Protein AF-A0A6M3JPY4-F1 (afdb_monomer_lite)

Structure (mmCIF, N/CA/C/O backbone):
data_AF-A0A6M3JPY4-F1
#
_entry.id   AF-A0A6M3JPY4-F1
#
loop_
_atom_site.group_PDB
_atom_site.id
_atom_site.type_symbol
_atom_site.label_atom_id
_atom_site.label_alt_id
_atom_site.label_comp_id
_atom_site.label_asym_id
_atom_site.label_entity_id
_atom_site.label_seq_id
_atom_site.pdbx_PDB_ins_code
_atom_site.Cartn_x
_atom_site.Cartn_y
_atom_site.Cartn_z
_atom_site.occupancy
_atom_site.B_iso_or_equiv
_atom_site.auth_seq_id
_atom_site.auth_comp_id
_atom_site.auth_asym_id
_atom_site.auth_atom_id
_atom_site.pdbx_PDB_model_num
ATOM 1 N N . MET A 1 1 ? 22.523 25.658 -16.342 1.00 51.75 1 MET A N 1
ATOM 2 C CA . MET A 1 1 ? 21.510 24.916 -15.565 1.00 51.75 1 MET A CA 1
ATOM 3 C C . MET A 1 1 ? 21.265 23.659 -16.370 1.00 51.75 1 MET A C 1
ATOM 5 O O . MET A 1 1 ? 21.138 23.808 -17.572 1.00 51.75 1 MET A O 1
ATOM 9 N N . ALA A 1 2 ? 21.378 22.471 -15.776 1.00 59.50 2 ALA A N 1
ATOM 10 C CA . ALA A 1 2 ? 21.093 21.240 -16.512 1.00 59.50 2 ALA A CA 1
ATOM 11 C C . ALA A 1 2 ? 19.578 21.159 -16.693 1.00 59.50 2 ALA A C 1
ATOM 13 O O . ALA A 1 2 ? 18.852 21.224 -15.694 1.00 59.50 2 ALA A O 1
ATOM 14 N N . ASP A 1 3 ? 19.122 21.104 -17.940 1.00 66.75 3 ASP A N 1
ATOM 15 C CA . ASP A 1 3 ? 17.704 20.926 -18.229 1.00 66.75 3 ASP A CA 1
ATOM 16 C C . ASP A 1 3 ? 17.303 19.477 -17.912 1.00 66.75 3 ASP A C 1
ATOM 18 O O . ASP A 1 3 ? 18.145 18.582 -17.814 1.00 66.75 3 ASP A O 1
ATOM 22 N N . LEU A 1 4 ? 16.011 19.225 -17.685 1.00 58.22 4 LEU A N 1
ATOM 23 C CA . LEU A 1 4 ? 15.515 17.879 -17.349 1.00 58.22 4 LEU A CA 1
ATOM 24 C C . LEU A 1 4 ? 15.860 16.837 -18.429 1.00 58.22 4 LEU A C 1
ATOM 26 O O . LEU A 1 4 ? 16.001 15.656 -18.113 1.00 58.22 4 LEU A O 1
ATOM 30 N N . ASP A 1 5 ? 16.065 17.295 -19.664 1.00 62.91 5 ASP A N 1
ATOM 31 C CA . ASP A 1 5 ? 16.485 16.481 -20.803 1.00 62.91 5 ASP A CA 1
ATOM 32 C C . ASP A 1 5 ? 17.967 16.056 -20.720 1.00 62.91 5 ASP A C 1
ATOM 34 O O . ASP A 1 5 ? 18.326 14.987 -21.212 1.00 62.91 5 ASP A O 1
ATOM 38 N N . ASP A 1 6 ? 18.821 16.818 -20.022 1.00 62.38 6 ASP A N 1
ATOM 39 C CA . ASP A 1 6 ? 20.240 16.481 -19.805 1.00 62.38 6 ASP A CA 1
ATOM 40 C C . ASP A 1 6 ? 20.435 15.397 -18.731 1.00 62.38 6 ASP A C 1
ATOM 42 O O . ASP A 1 6 ? 21.501 14.789 -18.627 1.00 62.38 6 ASP A O 1
ATOM 46 N N . LEU A 1 7 ? 19.415 15.143 -17.904 1.00 61.34 7 LEU A N 1
ATOM 47 C CA . LEU A 1 7 ? 19.486 14.212 -16.773 1.00 61.34 7 LEU A CA 1
ATOM 48 C C . LEU A 1 7 ? 19.263 12.745 -17.169 1.00 61.34 7 LEU A C 1
ATOM 50 O O . LEU A 1 7 ? 19.230 11.884 -16.290 1.00 61.34 7 LEU A O 1
ATOM 54 N N . GLY A 1 8 ? 19.109 12.443 -18.465 1.00 60.34 8 GLY A N 1
ATOM 55 C CA . GLY A 1 8 ? 18.817 11.084 -18.931 1.00 60.34 8 GLY A CA 1
ATOM 56 C C . GLY A 1 8 ? 17.551 10.521 -18.279 1.00 60.34 8 GLY A C 1
ATOM 57 O O . GLY A 1 8 ? 17.482 9.331 -17.971 1.00 60.34 8 GLY A O 1
ATOM 58 N N . TYR A 1 9 ? 16.579 11.392 -17.988 1.00 62.91 9 TYR A N 1
ATOM 59 C CA . TYR A 1 9 ? 15.389 11.039 -17.228 1.00 62.91 9 TYR A CA 1
ATOM 60 C C . TYR A 1 9 ? 14.458 10.182 -18.087 1.00 62.91 9 TYR A C 1
ATOM 62 O O . TYR A 1 9 ? 13.700 10.681 -18.919 1.00 62.91 9 TYR A O 1
ATOM 70 N N . ILE A 1 10 ? 14.497 8.869 -17.879 1.00 67.31 10 ILE A N 1
ATOM 71 C CA . ILE A 1 10 ? 13.502 7.963 -18.442 1.00 67.31 10 ILE A CA 1
ATOM 72 C C . ILE A 1 10 ? 12.264 8.058 -17.549 1.00 67.31 10 ILE A C 1
ATOM 74 O O . ILE 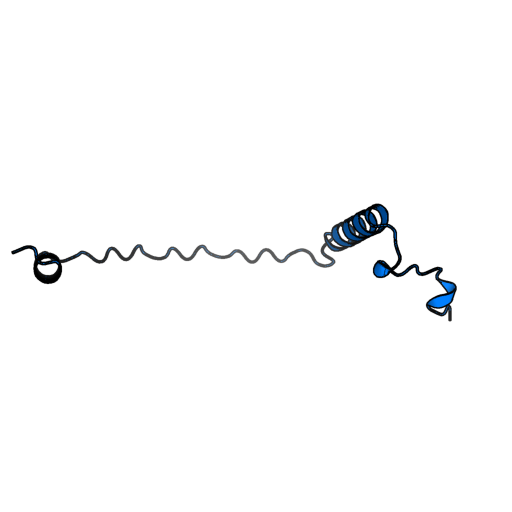A 1 10 ? 12.299 7.733 -16.362 1.00 67.31 10 ILE A O 1
ATOM 78 N N . SER A 1 11 ? 11.162 8.553 -18.114 1.00 70.44 11 SER A N 1
ATOM 79 C CA . SER A 1 11 ? 9.868 8.553 -17.427 1.00 70.44 11 SER A CA 1
ATOM 80 C C . SER A 1 11 ? 9.497 7.124 -17.033 1.00 70.44 11 SER A C 1
ATOM 82 O O . SER A 1 11 ? 9.553 6.236 -17.878 1.00 70.44 11 SER A O 1
ATOM 84 N N . ILE A 1 12 ? 9.038 6.916 -15.792 1.00 72.44 12 ILE A N 1
ATOM 85 C CA . ILE A 1 12 ? 8.575 5.606 -15.281 1.00 72.44 12 ILE A CA 1
ATOM 86 C C . ILE A 1 12 ? 7.514 4.988 -16.205 1.00 72.44 12 ILE A C 1
ATOM 88 O O . ILE A 1 12 ? 7.425 3.773 -16.333 1.00 72.44 12 ILE A O 1
ATOM 92 N N . LEU A 1 13 ? 6.727 5.828 -16.884 1.00 75.31 13 LEU A N 1
ATOM 93 C CA . LEU A 1 13 ? 5.704 5.392 -17.840 1.00 75.31 13 LEU A CA 1
ATOM 94 C C . LEU A 1 13 ? 6.281 4.724 -19.097 1.00 75.31 13 LEU A C 1
ATOM 96 O O . LEU A 1 13 ? 5.557 4.012 -19.783 1.00 75.31 13 LEU A O 1
ATOM 100 N N . ASN A 1 14 ? 7.557 4.967 -19.391 1.00 79.88 14 ASN A N 1
ATOM 101 C CA . ASN A 1 14 ? 8.266 4.467 -20.565 1.00 79.88 14 ASN A CA 1
ATOM 102 C C . ASN A 1 14 ? 9.274 3.356 -20.212 1.00 79.88 14 ASN A C 1
ATOM 104 O O . ASN A 1 14 ? 10.054 2.967 -21.077 1.00 79.88 14 ASN A O 1
ATOM 108 N N . MET A 1 15 ? 9.301 2.889 -18.959 1.00 81.06 15 MET A N 1
ATOM 109 C CA . MET A 1 15 ? 10.198 1.825 -18.492 1.00 81.06 15 MET A CA 1
ATOM 110 C C . MET A 1 15 ? 9.543 0.448 -18.633 1.00 81.06 15 MET A C 1
ATOM 112 O O . MET A 1 15 ? 8.315 0.329 -18.594 1.00 81.06 15 MET A O 1
ATOM 116 N N . ASP A 1 16 ? 10.361 -0.601 -18.729 1.00 86.38 16 ASP A N 1
ATOM 117 C CA . ASP A 1 16 ? 9.867 -1.973 -18.637 1.00 86.38 16 ASP A CA 1
ATOM 118 C C . ASP A 1 16 ? 9.227 -2.212 -17.260 1.00 86.38 16 ASP A C 1
ATOM 120 O O . ASP A 1 16 ? 9.688 -1.697 -16.239 1.00 86.38 16 ASP A O 1
ATOM 124 N N . ASN A 1 17 ? 8.147 -2.998 -17.218 1.00 82.69 17 ASN A N 1
ATOM 125 C CA . ASN A 1 17 ? 7.309 -3.136 -16.018 1.00 82.69 17 ASN A CA 1
ATOM 126 C C . ASN A 1 17 ? 8.087 -3.565 -14.762 1.00 82.69 17 ASN A C 1
ATOM 128 O O . ASN A 1 17 ? 7.793 -3.077 -13.668 1.00 82.69 17 ASN A O 1
ATOM 132 N N . ASP A 1 18 ? 9.069 -4.455 -14.906 1.00 83.88 18 ASP A N 1
ATOM 133 C CA . ASP A 1 18 ? 9.880 -4.933 -13.782 1.00 83.88 18 ASP A CA 1
ATOM 134 C C . ASP A 1 18 ? 10.812 -3.830 -13.253 1.00 83.88 18 ASP A C 1
ATOM 136 O O . ASP A 1 18 ? 10.909 -3.609 -12.043 1.00 83.88 18 ASP A O 1
ATOM 140 N N . GLU A 1 19 ? 11.419 -3.058 -14.156 1.00 82.56 19 GLU A N 1
ATOM 141 C CA . GLU A 1 19 ? 12.303 -1.939 -13.824 1.00 82.56 19 GLU A CA 1
ATOM 142 C C . GLU A 1 19 ? 11.521 -0.767 -13.199 1.00 82.56 19 GLU A C 1
ATOM 144 O O . GLU A 1 19 ? 11.932 -0.171 -12.197 1.00 82.56 19 GLU A O 1
ATOM 149 N N . ALA A 1 20 ? 10.328 -0.479 -13.729 1.00 85.38 20 ALA A N 1
ATOM 150 C CA . ALA A 1 20 ? 9.399 0.503 -13.177 1.00 85.38 20 ALA A CA 1
ATOM 151 C C . ALA A 1 20 ? 8.965 0.138 -11.746 1.00 85.38 20 ALA A C 1
ATOM 153 O O . ALA A 1 20 ? 8.839 0.996 -10.868 1.00 85.38 20 ALA A O 1
ATOM 154 N N . LEU A 1 21 ? 8.739 -1.149 -11.476 1.00 87.06 21 LEU A N 1
ATOM 155 C CA . LEU A 1 21 ? 8.304 -1.608 -10.162 1.00 87.06 21 LEU A CA 1
ATOM 156 C C . LEU A 1 21 ? 9.423 -1.499 -9.118 1.00 87.06 21 LEU A C 1
ATOM 158 O O . LEU A 1 21 ? 9.169 -1.082 -7.981 1.00 87.06 21 LEU A O 1
ATOM 162 N N . ASP A 1 22 ? 10.657 -1.828 -9.492 1.00 86.50 22 ASP A N 1
ATOM 163 C CA . ASP A 1 22 ? 11.810 -1.729 -8.598 1.00 86.50 22 ASP A CA 1
ATOM 164 C C . ASP A 1 22 ? 12.209 -0.278 -8.314 1.00 86.50 22 ASP A C 1
ATOM 166 O O . ASP A 1 22 ? 12.448 0.077 -7.152 1.00 86.50 22 ASP A O 1
ATOM 170 N N . THR A 1 23 ? 12.151 0.603 -9.313 1.00 85.69 23 THR A N 1
ATOM 171 C CA . THR A 1 23 ? 12.346 2.045 -9.092 1.00 85.69 23 THR A CA 1
ATOM 172 C C . THR A 1 23 ? 11.277 2.624 -8.160 1.00 85.69 23 THR A C 1
ATOM 174 O O . THR A 1 23 ? 11.600 3.339 -7.206 1.00 85.69 23 THR A O 1
ATOM 177 N N . LEU A 1 24 ? 10.004 2.247 -8.326 1.00 85.38 24 LEU A N 1
ATOM 178 C CA . LEU A 1 24 ? 8.930 2.649 -7.410 1.00 85.38 24 LEU A CA 1
ATOM 179 C C . LEU A 1 24 ? 9.136 2.116 -5.985 1.00 85.38 24 LEU A C 1
ATOM 181 O O . LEU A 1 24 ? 8.853 2.823 -5.009 1.00 85.38 24 LEU A O 1
ATOM 185 N N . ARG A 1 25 ? 9.649 0.890 -5.828 1.00 88.25 25 ARG A N 1
ATOM 186 C CA . ARG A 1 25 ? 10.014 0.340 -4.512 1.00 88.25 25 ARG A CA 1
ATOM 187 C C . ARG A 1 25 ? 11.137 1.143 -3.868 1.00 88.25 25 ARG A C 1
ATOM 189 O O . ARG A 1 25 ? 11.018 1.483 -2.689 1.00 88.25 25 ARG A O 1
ATOM 196 N N . GLN A 1 26 ? 12.176 1.494 -4.620 1.00 86.50 26 GLN A N 1
ATOM 197 C CA . GLN A 1 26 ? 13.290 2.305 -4.134 1.00 86.50 26 GLN A CA 1
ATOM 198 C C . GLN A 1 26 ? 12.828 3.705 -3.704 1.00 86.50 26 GLN A C 1
ATOM 200 O O . GLN A 1 26 ? 13.162 4.143 -2.601 1.00 86.50 26 GLN A O 1
ATOM 205 N N . ILE A 1 27 ? 11.976 4.362 -4.500 1.00 85.12 27 ILE A N 1
ATOM 206 C CA . ILE A 1 27 ? 11.348 5.650 -4.150 1.00 85.12 27 ILE A CA 1
ATOM 207 C C . ILE A 1 27 ? 10.499 5.510 -2.882 1.00 85.12 27 ILE A C 1
ATOM 209 O O . ILE A 1 27 ? 10.509 6.368 -1.999 1.00 85.12 27 ILE A O 1
ATOM 213 N N . ARG A 1 28 ? 9.747 4.415 -2.747 1.00 85.94 28 ARG A N 1
ATOM 214 C CA . ARG A 1 28 ? 8.949 4.177 -1.542 1.00 85.94 28 ARG A CA 1
ATOM 215 C C . ARG A 1 28 ? 9.830 3.992 -0.308 1.00 85.94 28 ARG A C 1
ATOM 217 O O . ARG A 1 28 ? 9.443 4.455 0.761 1.00 85.94 28 ARG A O 1
ATOM 224 N N . LEU A 1 29 ? 10.963 3.305 -0.431 1.00 84.50 29 LEU A N 1
ATOM 225 C CA . LEU A 1 29 ? 11.900 3.068 0.667 1.00 84.50 29 LEU A CA 1
ATOM 226 C C . LEU A 1 29 ? 12.647 4.340 1.073 1.00 84.50 29 LEU A C 1
ATOM 228 O O . LEU A 1 29 ? 12.748 4.604 2.268 1.00 84.50 29 LEU A O 1
ATOM 232 N N . SER A 1 30 ? 13.096 5.158 0.119 1.00 81.81 30 SER A N 1
ATOM 233 C CA . SER A 1 30 ? 13.774 6.426 0.422 1.00 81.81 30 SER A CA 1
ATOM 234 C C . SER A 1 30 ? 12.860 7.390 1.184 1.00 81.81 30 SER A C 1
ATOM 236 O O . SER A 1 30 ? 13.279 8.005 2.160 1.00 81.81 30 SER A O 1
ATOM 238 N N . ARG A 1 31 ? 11.564 7.418 0.843 1.00 73.75 31 ARG A N 1
ATOM 239 C CA . ARG A 1 31 ? 10.535 8.194 1.561 1.00 73.75 31 ARG A CA 1
ATOM 240 C C . ARG A 1 31 ? 10.188 7.660 2.955 1.00 73.75 31 ARG A C 1
ATOM 242 O O . ARG A 1 31 ? 9.454 8.324 3.684 1.00 73.75 31 ARG A O 1
ATOM 249 N N . ARG A 1 32 ? 10.642 6.458 3.336 1.00 68.56 32 ARG A N 1
ATOM 250 C CA . ARG A 1 32 ? 10.414 5.911 4.689 1.00 68.56 32 ARG A CA 1
ATOM 251 C C . ARG A 1 32 ? 11.370 6.473 5.728 1.00 68.56 32 ARG A C 1
ATOM 253 O O . ARG A 1 32 ? 11.129 6.218 6.904 1.00 68.56 32 ARG A O 1
ATOM 260 N N . ILE A 1 33 ? 12.405 7.211 5.333 1.00 66.44 33 ILE A N 1
ATOM 261 C CA . ILE A 1 33 ? 13.229 7.970 6.271 1.00 66.44 33 ILE A CA 1
ATOM 262 C C . ILE A 1 33 ? 12.428 9.229 6.605 1.00 66.44 33 ILE A C 1
ATOM 264 O O . ILE A 1 33 ? 12.231 10.075 5.735 1.00 66.44 33 ILE A O 1
ATOM 268 N N . PRO A 1 34 ? 11.865 9.342 7.816 1.00 62.78 34 PRO A N 1
ATOM 269 C CA . PRO A 1 34 ? 11.114 10.527 8.155 1.00 62.78 34 PRO A CA 1
ATOM 270 C C . PRO A 1 34 ? 12.118 11.664 8.376 1.00 62.78 34 PRO A C 1
ATOM 272 O O . PRO A 1 34 ? 12.909 11.608 9.313 1.00 62.78 34 PRO A O 1
ATOM 275 N N . ASP A 1 35 ? 12.054 12.716 7.555 1.00 64.38 35 ASP A N 1
ATOM 276 C CA . ASP A 1 35 ? 12.884 13.931 7.704 1.00 64.38 35 ASP A CA 1
ATOM 277 C C . ASP A 1 35 ? 12.749 14.594 9.084 1.00 64.38 35 ASP A C 1
ATOM 279 O O . ASP A 1 35 ? 13.541 15.451 9.471 1.00 64.38 35 ASP A O 1
ATOM 283 N N . LYS A 1 36 ? 11.713 14.227 9.843 1.00 66.31 36 LYS A N 1
ATOM 284 C CA . LYS A 1 36 ? 11.466 14.710 11.196 1.00 66.31 36 LYS A CA 1
ATOM 285 C C . LYS A 1 36 ? 11.142 13.518 12.089 1.00 66.31 36 LYS A C 1
ATOM 287 O O . LYS A 1 36 ? 10.312 12.695 11.692 1.00 66.31 36 LYS A O 1
ATOM 292 N N . PRO A 1 37 ? 11.726 13.422 13.297 1.00 63.50 37 PRO A N 1
ATOM 293 C CA . PRO A 1 37 ? 11.330 12.399 14.251 1.00 63.50 37 PRO A CA 1
ATOM 294 C C . PRO A 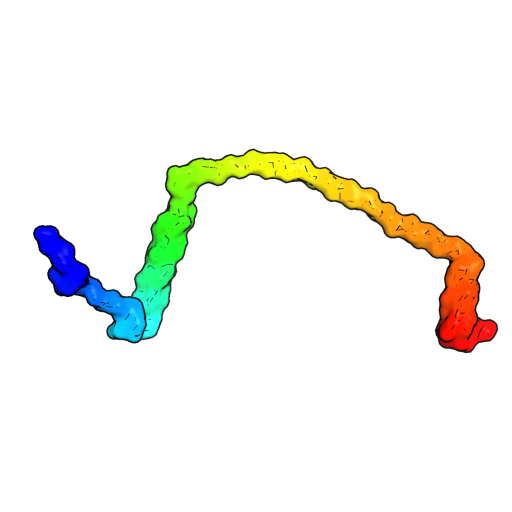1 37 ? 9.813 12.465 14.434 1.00 63.50 37 PRO A C 1
ATOM 296 O O . PRO A 1 37 ? 9.238 13.530 14.675 1.00 63.50 37 PRO A O 1
ATOM 299 N N . LYS A 1 38 ? 9.154 11.319 14.245 1.00 64.62 38 LYS A N 1
ATOM 300 C CA . LYS A 1 38 ? 7.707 11.189 14.401 1.00 64.62 38 LYS A CA 1
ATOM 301 C C . LYS A 1 38 ? 7.392 11.587 15.842 1.00 64.62 38 LYS A C 1
ATOM 303 O O . LYS A 1 38 ? 7.761 10.861 16.759 1.00 64.62 38 LYS A O 1
ATOM 308 N N . VAL A 1 39 ? 6.762 12.745 16.055 1.00 64.75 39 VAL A N 1
ATOM 309 C CA . VAL A 1 39 ? 6.306 13.144 17.392 1.00 64.75 39 VAL A CA 1
ATOM 310 C C . VAL A 1 39 ? 5.272 12.108 17.808 1.00 64.75 39 VAL A C 1
ATOM 312 O O . VAL A 1 39 ? 4.150 12.101 17.295 1.00 64.75 39 VAL A O 1
ATOM 315 N N . ILE A 1 40 ? 5.673 11.184 18.679 1.00 66.75 40 ILE A N 1
ATOM 316 C CA . ILE A 1 40 ? 4.783 10.195 19.273 1.00 66.75 40 ILE A CA 1
ATOM 317 C C . ILE A 1 40 ? 3.869 10.989 20.201 1.00 66.75 40 ILE A C 1
ATOM 319 O O . ILE A 1 40 ? 4.181 11.227 21.362 1.00 66.75 40 ILE A O 1
ATOM 323 N N . ARG A 1 41 ? 2.753 11.487 19.666 1.00 69.38 41 ARG A N 1
ATOM 324 C CA . ARG A 1 41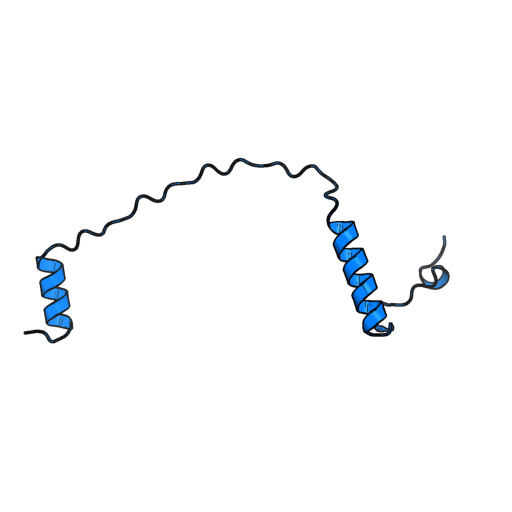 ? 1.673 11.979 20.511 1.00 69.38 41 ARG A CA 1
ATOM 325 C C . ARG A 1 41 ? 1.083 10.749 21.172 1.00 69.38 41 ARG A C 1
ATOM 327 O O . ARG A 1 41 ? 0.455 9.931 20.499 1.00 69.38 41 ARG A O 1
ATOM 334 N N . GLU A 1 42 ? 1.338 10.600 22.465 1.00 67.12 42 GLU A N 1
ATOM 335 C CA . GLU A 1 42 ? 0.665 9.612 23.293 1.00 67.12 42 GLU A CA 1
ATOM 336 C C . GLU A 1 42 ? -0.839 9.856 23.179 1.00 67.12 42 GLU A C 1
ATOM 338 O O . GLU A 1 42 ? -1.399 10.800 23.737 1.00 67.12 42 GLU A O 1
ATOM 343 N N . THR A 1 43 ? -1.509 9.032 22.381 1.00 67.06 43 THR A N 1
ATOM 344 C CA . THR A 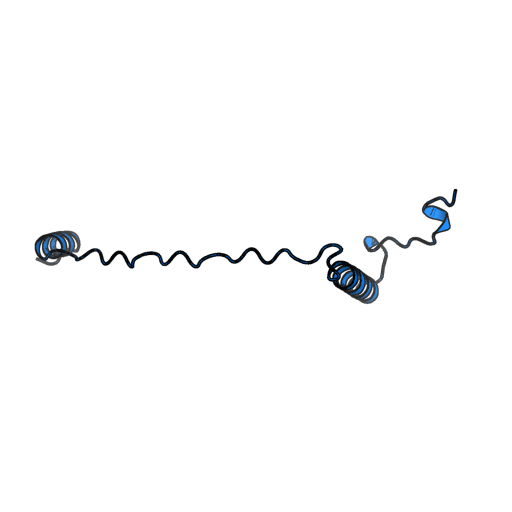1 43 ? -2.962 9.012 22.371 1.00 67.06 43 THR A CA 1
ATOM 345 C C . THR A 1 43 ? -3.371 8.299 23.648 1.00 67.06 43 THR A C 1
ATOM 347 O O . THR A 1 43 ? -3.210 7.086 23.786 1.00 67.06 43 THR A O 1
ATOM 350 N N . LYS A 1 44 ? -3.863 9.059 24.632 1.00 67.44 44 LYS A N 1
ATOM 351 C CA . LYS A 1 44 ? -4.570 8.456 25.762 1.00 67.44 44 LYS A CA 1
ATOM 352 C C . LYS A 1 44 ? -5.720 7.653 25.166 1.00 67.44 44 LYS A C 1
ATOM 354 O O . LYS A 1 44 ? -6.579 8.221 24.493 1.00 67.44 44 LYS A O 1
ATOM 359 N N . LYS A 1 45 ? -5.702 6.331 25.359 1.00 66.81 45 LYS A N 1
ATOM 360 C CA . LYS A 1 45 ? -6.805 5.459 24.951 1.00 66.81 45 LYS A CA 1
ATOM 361 C C . LYS A 1 45 ? -8.056 5.969 25.654 1.00 66.81 45 LYS A C 1
ATOM 363 O O . LYS A 1 45 ? -8.179 5.832 26.867 1.00 66.81 45 LYS A O 1
ATOM 368 N N . GLN A 1 46 ? -8.951 6.593 24.900 1.00 68.06 46 GLN A N 1
ATOM 369 C CA . GLN A 1 46 ? -10.266 6.943 25.397 1.00 68.06 46 GLN A CA 1
ATOM 370 C C . GLN A 1 46 ? -11.025 5.623 25.508 1.00 68.06 46 GLN A C 1
ATOM 372 O O . GLN A 1 46 ? -11.436 5.039 24.507 1.00 68.06 46 GLN A O 1
ATOM 377 N N . THR A 1 47 ? -11.109 5.085 26.721 1.00 66.69 47 THR A N 1
ATOM 378 C CA . THR A 1 47 ? -11.987 3.961 27.024 1.00 66.69 47 THR A CA 1
ATOM 379 C C . THR A 1 47 ? -13.409 4.433 26.76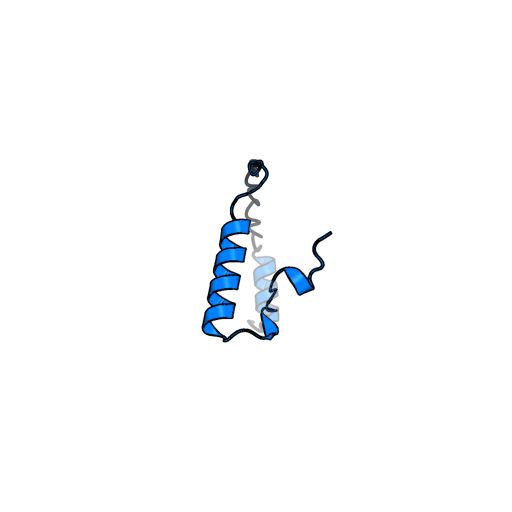7 1.00 66.69 47 THR A C 1
ATOM 381 O O . THR A 1 47 ? -13.978 5.187 27.553 1.00 66.69 47 THR A O 1
ATOM 384 N N . THR A 1 48 ? -13.987 4.026 25.640 1.00 66.88 48 THR A N 1
ATOM 385 C CA . THR A 1 48 ? -15.429 4.120 25.461 1.00 66.88 48 THR A CA 1
ATOM 386 C C . THR A 1 48 ? -16.046 3.230 26.531 1.00 66.88 48 THR A C 1
ATOM 388 O O . THR A 1 48 ? -15.801 2.022 26.577 1.00 66.88 48 THR A O 1
ATOM 391 N N . ALA A 1 49 ? -16.783 3.837 27.463 1.00 67.38 49 ALA A N 1
ATOM 392 C CA . ALA A 1 49 ? -17.612 3.072 28.375 1.00 67.38 49 ALA A CA 1
ATOM 393 C C . ALA A 1 49 ? -18.500 2.178 27.505 1.00 67.38 49 ALA A C 1
ATOM 395 O O . ALA A 1 49 ? -19.167 2.673 26.593 1.00 67.38 49 ALA A O 1
ATOM 396 N N . LYS A 1 50 ? -18.449 0.859 27.723 1.00 65.19 50 LYS A N 1
ATOM 397 C CA . LYS A 1 50 ? -19.376 -0.057 27.064 1.00 65.19 50 LYS A CA 1
ATOM 398 C C . LYS A 1 50 ? -20.770 0.397 27.469 1.00 65.19 50 LYS A C 1
ATOM 400 O O . LYS A 1 50 ? -21.156 0.223 28.621 1.00 65.19 50 LYS A O 1
ATOM 405 N N . VAL A 1 51 ? -21.494 1.009 26.538 1.00 61.34 51 VAL A N 1
ATOM 406 C CA . VAL A 1 51 ? -22.917 1.273 26.706 1.00 61.34 51 VAL A CA 1
ATOM 407 C C . VAL A 1 51 ? -23.585 -0.092 26.649 1.00 61.34 51 VAL A C 1
ATOM 409 O O . VAL A 1 51 ? -23.944 -0.587 25.587 1.00 61.34 51 VAL A O 1
ATOM 412 N N . THR A 1 52 ? -23.682 -0.755 27.796 1.00 63.03 52 THR A N 1
ATOM 413 C CA . THR A 1 52 ? -24.687 -1.791 27.971 1.00 63.03 52 THR A CA 1
ATOM 414 C C . THR A 1 52 ? -26.009 -1.046 28.010 1.00 63.03 52 THR A C 1
ATOM 416 O O . THR A 1 52 ? -26.391 -0.503 29.046 1.00 63.03 52 THR A O 1
ATOM 419 N N . THR A 1 53 ? -26.685 -0.952 26.867 1.00 64.31 53 THR A N 1
ATOM 420 C CA . THR A 1 53 ? -28.118 -0.685 26.864 1.00 64.31 53 THR A CA 1
ATOM 421 C C . THR A 1 53 ? -28.750 -1.865 27.590 1.00 64.31 53 THR A C 1
ATOM 423 O O . THR A 1 53 ? -28.931 -2.938 27.021 1.00 64.31 53 THR A O 1
ATOM 426 N N . ALA A 1 54 ? -28.973 -1.720 28.896 1.00 65.25 54 ALA A N 1
ATOM 427 C CA . ALA A 1 54 ? -29.752 -2.689 29.643 1.00 65.25 54 ALA A CA 1
ATOM 428 C C . ALA A 1 54 ? -31.140 -2.701 28.996 1.00 65.25 54 ALA A C 1
ATOM 430 O O . ALA A 1 54 ? -31.895 -1.739 29.124 1.00 65.25 54 ALA A O 1
ATOM 431 N N . VAL A 1 55 ? -31.430 -3.739 28.211 1.00 64.06 55 VAL A N 1
ATOM 432 C CA . VAL A 1 55 ? -32.754 -3.923 27.625 1.00 64.06 55 VAL A CA 1
ATOM 433 C C . VAL A 1 55 ? -33.679 -4.226 28.790 1.00 64.06 55 VAL A C 1
ATOM 435 O O . VAL A 1 55 ? -33.565 -5.269 29.433 1.00 64.06 55 VAL A O 1
ATOM 438 N N . ASN A 1 56 ? -34.547 -3.270 29.105 1.00 75.12 56 ASN A N 1
ATOM 439 C CA . ASN A 1 56 ? -35.557 -3.456 30.131 1.00 75.12 56 ASN A CA 1
ATOM 440 C C . ASN A 1 56 ? -36.570 -4.511 29.647 1.00 75.12 56 ASN A C 1
ATOM 442 O O . ASN A 1 56 ? -36.831 -4.609 28.446 1.00 75.12 56 ASN A O 1
ATOM 446 N N . ALA A 1 57 ? -37.137 -5.303 30.558 1.00 74.44 57 ALA A N 1
ATOM 447 C CA . ALA A 1 57 ? -38.012 -6.429 30.204 1.00 74.44 57 ALA A CA 1
ATOM 448 C C . ALA A 1 57 ? -39.226 -5.996 29.356 1.00 74.44 57 ALA A C 1
ATOM 450 O O . ALA A 1 57 ? -39.647 -6.713 28.451 1.00 74.44 57 ALA A O 1
ATOM 451 N N . GLU A 1 58 ? -39.731 -4.787 29.594 1.00 78.81 58 GLU A N 1
ATOM 452 C CA . GLU A 1 58 ? -40.811 -4.169 28.816 1.00 78.81 58 GLU A CA 1
ATOM 453 C C . GLU A 1 58 ? -40.402 -3.907 27.359 1.00 78.81 58 GLU A C 1
ATOM 455 O O . GLU A 1 58 ? -41.136 -4.244 26.434 1.00 78.81 58 GLU A O 1
ATOM 460 N N . MET A 1 59 ? -39.182 -3.409 27.142 1.00 79.88 59 MET A N 1
ATOM 461 C CA . MET A 1 59 ? -38.642 -3.146 25.807 1.00 79.88 59 MET A CA 1
ATOM 462 C C . MET A 1 59 ? -38.404 -4.452 25.033 1.00 79.88 59 MET A C 1
ATOM 464 O O . MET A 1 59 ? -38.635 -4.517 23.828 1.00 79.88 59 MET A O 1
ATOM 468 N N . ALA A 1 60 ? -37.996 -5.522 25.724 1.00 79.88 60 ALA A N 1
ATOM 469 C CA . ALA A 1 60 ? -37.893 -6.851 25.122 1.00 79.88 60 ALA A CA 1
ATOM 470 C C . ALA A 1 60 ? -39.267 -7.409 24.707 1.00 79.88 60 ALA A C 1
ATOM 472 O O . ALA A 1 60 ? -39.384 -8.001 23.635 1.00 79.88 60 ALA A O 1
ATOM 473 N N . ALA A 1 61 ? -40.307 -7.194 25.519 1.00 82.06 61 ALA A N 1
ATOM 474 C CA . ALA A 1 61 ? -41.668 -7.631 25.206 1.00 82.06 61 ALA A CA 1
ATOM 475 C C . ALA A 1 61 ? -42.256 -6.886 23.995 1.00 82.06 61 ALA A C 1
ATOM 477 O O . ALA A 1 61 ? -42.927 -7.494 23.160 1.00 82.06 61 ALA A O 1
ATOM 478 N N . GLU A 1 62 ? -41.984 -5.587 23.860 1.00 80.94 62 GLU A N 1
ATOM 479 C CA . GLU A 1 62 ? -42.385 -4.807 22.683 1.00 80.94 62 GLU A CA 1
ATOM 480 C C . GLU A 1 62 ? -41.677 -5.277 21.409 1.00 80.94 62 GLU A C 1
ATOM 482 O O . GLU A 1 62 ? -42.321 -5.453 20.374 1.00 80.94 62 GLU A O 1
ATOM 487 N N . LEU A 1 63 ? -40.373 -5.557 21.488 1.00 82.25 63 LEU A N 1
ATOM 488 C CA . LEU A 1 63 ? -39.617 -6.112 20.363 1.00 82.25 63 LEU A CA 1
ATOM 489 C C . LEU A 1 63 ? -40.135 -7.497 19.942 1.00 82.25 63 LEU A C 1
ATOM 491 O O . LEU A 1 63 ? -40.225 -7.776 18.748 1.00 82.25 63 LEU A O 1
ATOM 495 N N . LEU A 1 64 ? -40.520 -8.344 20.902 1.00 81.62 64 LEU A N 1
ATOM 496 C CA . LEU A 1 64 ? -41.120 -9.656 20.633 1.00 81.62 64 LEU A CA 1
ATOM 497 C C . LEU A 1 64 ? -42.464 -9.542 19.907 1.00 81.62 64 LEU A C 1
ATOM 499 O O . LEU A 1 64 ? -42.674 -10.227 18.904 1.00 81.62 64 LEU A O 1
ATOM 503 N N . LYS A 1 65 ? -43.329 -8.621 20.348 1.00 84.75 65 LYS A N 1
ATOM 504 C CA . LYS A 1 65 ? -44.607 -8.339 19.680 1.00 84.75 65 LYS A CA 1
ATOM 505 C C . LYS A 1 65 ? -44.410 -7.859 18.243 1.00 84.75 65 LYS A C 1
ATOM 507 O O . LYS A 1 65 ? -45.130 -8.300 17.352 1.00 84.75 65 LYS A O 1
ATOM 512 N N . LEU A 1 66 ? -43.429 -6.986 18.004 1.00 82.94 66 LEU A N 1
ATOM 513 C CA . LEU A 1 66 ? -43.106 -6.493 16.660 1.00 82.94 66 LEU A CA 1
ATOM 514 C C . LEU A 1 66 ? -42.577 -7.596 15.733 1.00 82.94 66 LEU A C 1
ATOM 516 O O . LEU A 1 66 ? -42.821 -7.545 14.530 1.00 82.94 66 LEU A O 1
ATOM 520 N N . LEU A 1 67 ? -41.893 -8.605 16.279 1.00 83.31 67 LEU A N 1
ATOM 521 C CA . LEU A 1 67 ? -41.400 -9.759 15.523 1.00 83.31 67 LEU A CA 1
ATOM 522 C C . LEU A 1 67 ? -42.485 -10.827 15.276 1.00 83.31 67 LEU A C 1
ATOM 524 O O . LEU A 1 67 ? -42.204 -11.868 14.687 1.00 83.31 67 LEU A O 1
ATOM 528 N N . GLY A 1 68 ? -43.728 -10.581 15.708 1.00 73.50 68 GLY A N 1
ATOM 529 C CA . GLY A 1 68 ? -44.841 -11.519 15.555 1.00 73.50 68 GLY A CA 1
ATOM 530 C C . GLY A 1 68 ? -44.815 -12.676 16.555 1.00 73.50 68 GLY A C 1
ATOM 531 O O . GLY A 1 68 ? -45.542 -13.650 16.377 1.00 73.50 68 GLY A O 1
ATOM 532 N N . GLY A 1 69 ? -43.993 -12.578 17.603 1.00 62.16 69 GLY A N 1
ATOM 533 C CA . GLY A 1 69 ? -44.070 -13.461 18.758 1.00 62.16 69 GLY A CA 1
ATOM 534 C C . GLY A 1 69 ? -45.211 -13.003 19.657 1.00 62.16 69 GLY A C 1
ATOM 535 O O . GLY A 1 69 ? -45.056 -12.044 20.412 1.00 62.16 69 GLY A O 1
ATOM 536 N N . SER A 1 70 ? -46.365 -13.652 19.524 1.00 55.81 70 SER A N 1
ATOM 537 C CA . SER A 1 70 ? -47.485 -13.549 20.465 1.00 55.81 70 SER A CA 1
ATOM 538 C C . SER A 1 70 ? -47.192 -14.305 21.754 1.00 55.81 70 SER A C 1
ATOM 540 O O . SER A 1 70 ? -46.843 -15.502 21.622 1.00 55.81 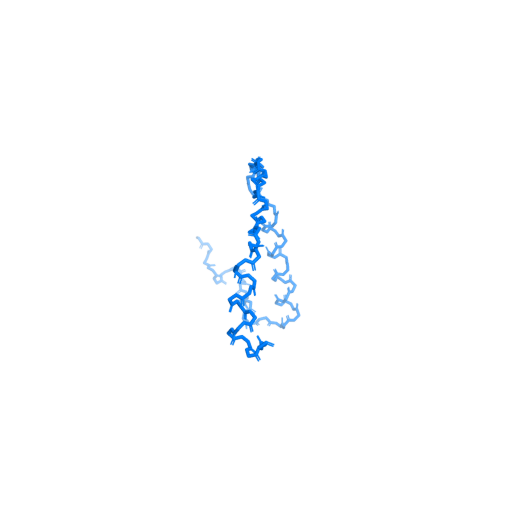70 SER A O 1
#

Organism: NCBI:txid1070528

Sequence (70 aa):
MADLDDLGYISILNMDNDEALDTLRQIRLSRRIPDKPKVIRETKKQTTAKVTTAVNAEMAAELLKLLGGS

Radius of gyration: 30.2 Å; chains: 1; bounding box: 69×38×51 Å

Secondary structure (DSSP, 8-state):
---GGGGT---GGGS-HHHHHHHHHHHHHHTTS-SS--------------------HHHHHHHHHHTT--

Foldseek 3Di:
DQDPVNVVDDPLVNDDPVVSVVVVVVVVVVPVPPPDPDPPPPDPPPPDDPPPPVCDPVNVVVVCVVVVND

pLDDT: mean 72.56, std 9.61, range [51.75, 88.25]